Protein AF-A0A448MPK8-F1 (afdb_monomer)

Sequence (173 aa):
MQLLCEALQNEQGDQLAEMIRFQYPFAMIDEFQDTDAQQYGIFSKIYRENQSNNTGFIMIGDPKQAIYRFRGADIFTYLKAADQADKRFNLMKNYRSEQRVVEGVNQLFDFPKSPFIYDNIEFTPVSARKDHRQFYLNGEQEPAYRFYLTEEKGGKLDKPSLPRLVRFQFNIG

pLDDT: mean 80.15, std 17.67, range [24.61, 95.69]

Secondary structure (DSSP, 8-state):
-HHHHHHHHSTTHHHHHHHHHHH-SEEEESSGGG--HHHHHHHIIIIITT--TT-EEEE---GGG---GGGT--HHHHHHHHHT-S------EESSS-HHHHHHHHHHT--SS-SSSSTT------EEPS-PPPPEETTEEPPS--------SS----S---PPP--------

Structure (mmCIF, N/CA/C/O backbone):
data_AF-A0A448MPK8-F1
#
_entry.id   AF-A0A448MPK8-F1
#
loop_
_atom_site.group_PDB
_atom_site.id
_atom_site.type_symbol
_atom_site.label_atom_id
_atom_site.label_alt_id
_atom_site.label_comp_id
_atom_site.label_asym_id
_atom_site.label_entity_id
_atom_site.label_seq_id
_atom_site.pdbx_PDB_ins_code
_atom_site.Cartn_x
_atom_site.Cartn_y
_atom_site.Cartn_z
_atom_site.occupancy
_atom_site.B_iso_or_equiv
_atom_site.auth_seq_id
_atom_site.auth_comp_id
_atom_site.auth_asym_id
_atom_site.auth_atom_id
_atom_site.pdbx_PDB_model_num
ATOM 1 N N . MET A 1 1 ? -7.175 15.421 9.800 1.00 63.28 1 MET A N 1
ATOM 2 C CA . MET A 1 1 ? -6.998 14.110 10.461 1.00 63.28 1 MET A CA 1
ATOM 3 C C . MET A 1 1 ? -6.875 14.206 11.975 1.00 63.28 1 MET A C 1
ATOM 5 O O . MET A 1 1 ? -7.581 13.470 12.645 1.00 63.28 1 MET A O 1
ATOM 9 N N . GLN A 1 2 ? -6.075 15.121 12.530 1.00 70.38 2 GLN A N 1
ATOM 10 C CA . GLN A 1 2 ? -5.885 15.227 13.985 1.00 70.38 2 GLN A CA 1
ATOM 11 C C . GLN A 1 2 ? -7.183 15.470 14.783 1.00 70.38 2 GLN A C 1
ATOM 13 O O . GLN A 1 2 ? -7.487 14.697 15.682 1.00 70.38 2 GLN A O 1
ATOM 18 N N . LEU A 1 3 ? -8.017 16.428 14.361 1.00 73.25 3 LEU A N 1
ATOM 19 C CA . LEU A 1 3 ? -9.321 16.696 14.997 1.00 73.25 3 LEU A CA 1
ATOM 20 C C . LEU A 1 3 ? -10.283 15.494 14.954 1.00 73.25 3 LEU A C 1
ATOM 22 O O . LEU A 1 3 ? -11.057 15.280 15.880 1.00 73.25 3 LEU A O 1
ATOM 26 N N . LEU A 1 4 ? -10.227 14.692 13.885 1.00 75.81 4 LEU A N 1
ATOM 27 C CA . LEU A 1 4 ? -11.035 13.476 13.767 1.00 75.81 4 LEU A CA 1
ATOM 28 C C . LEU A 1 4 ? -10.520 12.381 14.709 1.00 75.81 4 LEU A C 1
ATOM 30 O O . LEU A 1 4 ? -11.317 11.672 15.310 1.00 75.81 4 LEU A O 1
ATOM 34 N N . CYS A 1 5 ? -9.199 12.267 14.861 1.00 77.44 5 CYS A N 1
ATOM 35 C CA . CYS A 1 5 ? -8.583 11.354 15.819 1.00 77.44 5 CYS A CA 1
ATOM 36 C C . CYS A 1 5 ? -9.049 11.639 17.244 1.00 77.44 5 CYS A C 1
ATOM 38 O O . CYS A 1 5 ? -9.469 10.729 17.949 1.00 77.44 5 CYS A O 1
ATOM 40 N N . GLU A 1 6 ? -8.984 12.908 17.644 1.00 75.56 6 GLU A N 1
ATOM 41 C CA . GLU A 1 6 ? -9.381 13.363 18.975 1.00 75.56 6 GLU A CA 1
ATOM 42 C C . GLU A 1 6 ? -10.876 13.115 19.202 1.00 75.56 6 GLU A C 1
ATOM 44 O O . GLU A 1 6 ? -11.260 12.517 20.203 1.00 75.56 6 GLU A O 1
ATOM 49 N N . ALA A 1 7 ? -11.725 13.463 18.228 1.00 77.00 7 ALA A N 1
ATOM 50 C CA . ALA A 1 7 ? -13.162 13.214 18.311 1.00 77.00 7 ALA A CA 1
ATOM 51 C C . ALA A 1 7 ? -13.507 11.720 18.436 1.00 77.00 7 ALA A C 1
ATOM 53 O O . ALA A 1 7 ? -14.426 11.359 19.169 1.00 77.00 7 ALA A O 1
ATOM 54 N N . LEU A 1 8 ? -12.759 10.845 17.757 1.00 80.44 8 LEU A N 1
ATOM 55 C CA . LEU A 1 8 ? -12.947 9.397 17.834 1.00 80.44 8 LEU A CA 1
ATOM 56 C C . LEU A 1 8 ? -12.388 8.774 19.118 1.00 80.44 8 LEU A C 1
ATOM 58 O O . LEU A 1 8 ? -12.773 7.656 19.446 1.00 80.44 8 LEU A O 1
ATOM 62 N N . GLN A 1 9 ? -11.499 9.447 19.845 1.00 82.00 9 GLN A N 1
ATOM 63 C CA . GLN A 1 9 ? -10.954 8.955 21.117 1.00 82.00 9 GLN A CA 1
ATOM 64 C C . GLN A 1 9 ? -11.780 9.376 22.340 1.00 82.00 9 GLN A C 1
ATOM 66 O O . GLN A 1 9 ? -11.599 8.811 23.416 1.00 82.00 9 GLN A O 1
ATOM 71 N N . ASN A 1 10 ? -12.700 10.328 22.180 1.00 85.75 10 ASN A N 1
ATOM 72 C CA . ASN A 1 10 ? -13.596 10.778 23.244 1.00 85.75 10 ASN A CA 1
ATOM 73 C C . ASN A 1 10 ? -14.705 9.751 23.545 1.00 85.75 10 ASN A C 1
ATOM 75 O O . ASN A 1 10 ? -14.938 8.824 22.771 1.00 85.75 10 ASN A O 1
ATOM 79 N N . GLU A 1 11 ? -15.453 9.960 24.635 1.00 80.69 11 GLU A N 1
ATOM 80 C CA . GLU A 1 11 ? -16.558 9.077 25.063 1.00 80.69 11 GLU A CA 1
ATOM 81 C C . GLU A 1 11 ? -17.639 8.871 23.982 1.00 80.69 11 GLU A C 1
ATOM 83 O O . GLU A 1 11 ? -18.266 7.820 23.918 1.00 80.69 11 GLU A O 1
ATOM 88 N N . GLN A 1 12 ? -17.831 9.850 23.090 1.00 85.00 12 GLN A N 1
ATOM 89 C CA . GLN A 1 12 ? -18.778 9.774 21.965 1.00 85.00 12 GLN A CA 1
ATOM 90 C C . GLN A 1 12 ? -18.161 9.193 20.679 1.00 85.00 12 GLN A C 1
ATOM 92 O O . GLN A 1 12 ? -18.810 9.152 19.632 1.00 85.00 12 GLN A O 1
ATOM 97 N N . GLY A 1 13 ? -16.904 8.752 20.725 1.00 86.12 13 GLY A N 1
ATOM 98 C CA . GLY A 1 13 ? -16.155 8.327 19.548 1.00 86.12 13 GLY A CA 1
ATOM 99 C C . GLY A 1 13 ? -16.760 7.122 18.831 1.00 86.12 13 GLY A C 1
ATOM 100 O O . GLY A 1 13 ? -16.683 7.041 17.607 1.00 86.12 13 GLY A O 1
ATOM 101 N N . ASP A 1 14 ? -17.410 6.217 19.561 1.00 87.75 14 ASP A N 1
ATOM 102 C CA . ASP A 1 14 ? -18.053 5.039 18.968 1.00 87.75 14 ASP A CA 1
ATOM 103 C C . ASP A 1 14 ? -19.327 5.417 18.205 1.00 87.75 14 ASP A C 1
ATOM 105 O O . ASP A 1 14 ? -19.545 4.934 17.093 1.00 87.75 14 ASP A O 1
ATOM 109 N N . GLN A 1 15 ? -20.109 6.363 18.739 1.00 90.12 15 GLN A N 1
ATOM 110 C CA . GLN A 1 15 ? -21.279 6.920 18.050 1.00 90.12 15 GLN A CA 1
ATOM 111 C C . GLN A 1 15 ? -20.864 7.660 16.777 1.00 90.12 15 GLN A C 1
ATOM 113 O O . GLN A 1 15 ? -21.467 7.475 15.722 1.00 90.12 15 GLN A O 1
ATOM 118 N N . LEU A 1 16 ? -19.793 8.458 16.841 1.00 90.31 16 LEU A N 1
ATOM 119 C CA . LEU A 1 16 ? -19.255 9.138 15.664 1.00 90.31 16 LEU A CA 1
ATOM 120 C C . LEU A 1 16 ? -18.768 8.136 14.607 1.00 90.31 16 LEU A C 1
ATOM 122 O O . LEU A 1 16 ? -19.071 8.292 13.424 1.00 90.31 16 LEU A O 1
ATOM 126 N N . ALA A 1 17 ? -18.043 7.095 15.021 1.00 91.56 17 ALA A N 1
ATOM 127 C CA . ALA A 1 17 ? -17.595 6.033 14.126 1.00 91.56 17 ALA A CA 1
ATOM 128 C C . ALA A 1 17 ? -18.780 5.325 13.452 1.00 91.56 17 ALA A C 1
ATOM 130 O O . ALA A 1 17 ? -18.732 5.054 12.253 1.00 91.56 17 ALA A O 1
ATOM 131 N N . GLU A 1 18 ? -19.849 5.052 14.203 1.00 91.00 18 GLU A N 1
ATOM 132 C CA . GLU A 1 18 ? -21.082 4.469 13.679 1.00 91.00 18 GLU A CA 1
ATOM 133 C C . GLU A 1 18 ? -21.788 5.383 12.680 1.00 91.00 18 GLU A C 1
ATOM 135 O O . GLU A 1 18 ? -22.146 4.924 11.599 1.00 91.00 18 GLU A O 1
ATOM 140 N N . MET A 1 19 ? -21.908 6.679 12.972 1.00 91.75 19 MET A N 1
ATOM 141 C CA . MET A 1 19 ? -22.484 7.648 12.038 1.00 91.75 19 MET A CA 1
ATOM 142 C C . MET A 1 19 ? -21.684 7.738 10.734 1.00 91.75 19 MET A C 1
ATOM 144 O O . MET A 1 19 ? -22.271 7.735 9.651 1.00 91.75 19 MET A O 1
ATOM 148 N N . ILE A 1 20 ? -20.349 7.781 10.821 1.00 92.62 20 ILE A N 1
ATOM 149 C CA . ILE A 1 20 ? -19.475 7.808 9.640 1.00 92.62 20 ILE A CA 1
ATOM 150 C C . ILE A 1 20 ? -19.657 6.529 8.825 1.00 92.62 20 ILE A C 1
ATOM 152 O O . ILE A 1 20 ? -19.847 6.604 7.615 1.00 92.62 20 ILE A O 1
ATOM 156 N N . ARG A 1 21 ? -19.642 5.363 9.476 1.00 93.31 21 ARG A N 1
ATOM 157 C CA . ARG A 1 21 ? -19.815 4.062 8.817 1.00 93.31 21 ARG A CA 1
ATOM 158 C C . ARG A 1 21 ? -21.218 3.886 8.232 1.00 93.31 21 ARG A C 1
ATOM 160 O O . ARG A 1 21 ? -21.365 3.245 7.200 1.00 93.31 21 ARG A O 1
ATOM 167 N N . PHE A 1 22 ? -22.245 4.469 8.846 1.00 91.62 22 PHE A N 1
ATOM 168 C CA . PHE A 1 22 ? -23.597 4.487 8.290 1.00 91.62 22 PHE A CA 1
ATOM 169 C C . PHE A 1 22 ? -23.663 5.331 7.011 1.00 91.62 22 PHE A C 1
ATOM 171 O O . PHE A 1 22 ? -24.270 4.916 6.026 1.00 91.62 22 PHE A O 1
ATOM 178 N N . GLN A 1 23 ? -23.015 6.499 7.005 1.00 94.69 23 GLN A N 1
ATOM 179 C CA . GLN A 1 23 ? -22.968 7.372 5.832 1.00 94.69 23 GLN A CA 1
ATOM 180 C C . GLN A 1 23 ? -22.083 6.803 4.712 1.00 94.69 23 GLN A C 1
ATOM 182 O O . GLN A 1 23 ? -22.421 6.916 3.534 1.00 94.69 23 GLN A O 1
ATOM 187 N N . TYR A 1 24 ? -20.964 6.182 5.082 1.00 94.62 24 TYR A N 1
ATOM 188 C CA . TYR A 1 24 ? -19.976 5.600 4.182 1.00 94.62 24 TYR A CA 1
ATOM 189 C C . TYR A 1 24 ? -19.738 4.140 4.578 1.00 94.62 24 TYR A C 1
ATOM 191 O O . TYR A 1 24 ? -18.779 3.850 5.279 1.00 94.62 24 TYR A O 1
ATOM 199 N N . PRO A 1 25 ? -20.588 3.194 4.152 1.00 93.12 25 PRO A N 1
ATOM 200 C CA . PRO A 1 25 ? -20.433 1.785 4.524 1.00 93.12 25 PRO A CA 1
ATOM 201 C C . PRO A 1 25 ? -19.157 1.148 3.963 1.00 93.12 25 PRO A C 1
ATOM 203 O O . PRO A 1 25 ? -18.631 0.196 4.541 1.00 93.12 25 PRO A O 1
ATOM 206 N N . PHE A 1 26 ? -18.637 1.681 2.855 1.00 94.62 26 PHE A N 1
ATOM 207 C CA . PHE A 1 26 ? -17.419 1.207 2.210 1.00 94.62 26 PHE A CA 1
ATOM 208 C C . PHE A 1 26 ? -16.382 2.322 2.123 1.00 94.62 26 PHE A C 1
ATOM 210 O O . PHE A 1 26 ? -16.674 3.403 1.611 1.00 94.62 26 PHE A O 1
ATOM 217 N N . ALA A 1 27 ? -15.160 2.026 2.557 1.00 93.94 27 ALA A N 1
ATOM 218 C CA . ALA A 1 27 ? -14.008 2.900 2.394 1.00 93.94 27 ALA A CA 1
ATOM 219 C C . ALA A 1 27 ? -12.902 2.208 1.600 1.00 93.94 27 ALA A C 1
ATOM 221 O O . ALA A 1 27 ? -12.587 1.038 1.826 1.00 93.94 27 ALA A O 1
ATOM 222 N N . MET A 1 28 ? -12.295 2.964 0.688 1.00 95.69 28 MET A N 1
ATOM 223 C CA . MET A 1 28 ? -11.125 2.554 -0.074 1.00 95.69 28 MET A CA 1
ATOM 224 C C . MET A 1 28 ? -10.046 3.617 0.081 1.00 95.69 28 MET A C 1
ATOM 226 O O . MET A 1 28 ? -10.282 4.779 -0.247 1.00 95.69 28 MET A O 1
ATOM 230 N N . ILE A 1 29 ? -8.889 3.218 0.599 1.00 94.00 29 ILE A N 1
ATOM 231 C CA . ILE A 1 29 ? -7.747 4.106 0.809 1.00 94.00 29 ILE A CA 1
ATOM 232 C C . ILE A 1 29 ? -6.681 3.741 -0.211 1.00 94.00 29 ILE A C 1
ATOM 234 O O . ILE A 1 29 ? -6.186 2.615 -0.197 1.00 94.00 29 ILE A O 1
ATOM 238 N N . ASP A 1 30 ? -6.383 4.680 -1.102 1.00 93.44 30 ASP A N 1
ATOM 239 C CA . ASP A 1 30 ? -5.284 4.574 -2.061 1.00 93.44 30 ASP A CA 1
ATOM 240 C C . ASP A 1 30 ? -3.978 5.087 -1.439 1.00 93.44 30 ASP A C 1
ATOM 242 O O . ASP A 1 30 ? -4.012 5.815 -0.443 1.00 93.44 30 ASP A O 1
ATOM 246 N N . GLU A 1 31 ? -2.842 4.699 -2.015 1.00 91.62 31 GLU A N 1
ATOM 247 C CA . GLU A 1 31 ? -1.497 5.025 -1.516 1.00 91.62 31 GLU A CA 1
ATOM 248 C C . GLU A 1 31 ? -1.307 4.700 -0.020 1.00 91.62 31 GLU A C 1
ATOM 250 O O . GLU A 1 31 ? -0.685 5.439 0.747 1.00 91.62 31 GLU A O 1
ATOM 255 N N . PHE A 1 32 ? -1.851 3.565 0.429 1.00 92.00 32 PHE A N 1
ATOM 256 C CA . PHE A 1 32 ? -1.864 3.183 1.842 1.00 92.00 32 PHE A CA 1
ATOM 257 C C . PHE A 1 32 ? -0.455 3.038 2.447 1.00 92.00 32 PHE A C 1
ATOM 259 O O . PHE A 1 32 ? -0.281 3.167 3.657 1.00 92.00 32 PHE A O 1
ATOM 266 N N . GLN A 1 33 ? 0.578 2.819 1.628 1.00 88.75 33 GLN A N 1
ATOM 267 C CA . GLN A 1 33 ? 1.971 2.803 2.087 1.00 88.75 33 GLN A CA 1
ATOM 268 C C . GLN A 1 33 ? 2.462 4.150 2.647 1.00 88.75 33 GLN A C 1
ATOM 270 O O . GLN A 1 33 ? 3.436 4.165 3.396 1.00 88.75 33 GLN A O 1
ATOM 275 N N . ASP A 1 34 ? 1.785 5.255 2.318 1.00 87.19 34 ASP A N 1
ATOM 276 C CA . ASP A 1 34 ? 2.094 6.598 2.822 1.00 87.19 34 ASP A CA 1
ATOM 277 C C . ASP A 1 34 ? 1.266 6.973 4.068 1.00 87.19 34 ASP A C 1
ATOM 279 O O . ASP A 1 34 ? 1.353 8.096 4.568 1.00 87.19 34 ASP A O 1
ATOM 283 N N . THR A 1 35 ? 0.469 6.034 4.591 1.00 87.94 35 THR A N 1
ATOM 284 C CA . THR A 1 35 ? -0.378 6.227 5.776 1.00 87.94 35 THR A CA 1
ATOM 285 C C . THR A 1 35 ? 0.429 6.083 7.071 1.00 87.94 35 THR A C 1
ATOM 287 O O . THR A 1 35 ? 1.279 5.200 7.205 1.00 87.94 35 THR A O 1
ATOM 290 N N . ASP A 1 36 ? 0.144 6.936 8.057 1.00 88.00 36 ASP A N 1
ATOM 291 C CA . ASP A 1 36 ? 0.735 6.854 9.399 1.00 88.00 36 ASP A CA 1
ATOM 292 C C . ASP A 1 36 ? -0.141 6.059 10.395 1.00 88.00 36 ASP A C 1
ATOM 294 O O . ASP A 1 36 ? -1.314 5.750 10.151 1.00 88.00 36 ASP A O 1
ATOM 298 N N . ALA A 1 37 ? 0.423 5.730 11.560 1.00 88.06 37 ALA A N 1
ATOM 299 C CA . ALA A 1 37 ? -0.267 4.944 12.585 1.00 88.06 37 ALA A CA 1
ATOM 300 C C . ALA A 1 37 ? -1.555 5.610 13.111 1.00 88.06 37 ALA A C 1
ATOM 302 O O . ALA A 1 37 ? -2.495 4.910 13.499 1.00 88.06 37 ALA A O 1
ATOM 303 N N . GLN A 1 38 ? -1.620 6.945 13.124 1.00 89.19 38 GLN A N 1
ATOM 304 C CA . GLN A 1 38 ? -2.783 7.694 13.598 1.00 89.19 38 GLN A CA 1
ATOM 305 C C . GLN A 1 38 ? -3.932 7.596 12.590 1.00 89.19 38 GLN A C 1
ATOM 307 O O . GLN A 1 38 ? -5.071 7.306 12.959 1.00 89.19 38 GLN A O 1
ATOM 312 N N . GLN A 1 39 ? -3.628 7.791 11.308 1.00 89.56 39 GLN A N 1
ATOM 313 C CA . GLN A 1 39 ? -4.576 7.624 10.213 1.00 89.56 39 GLN A CA 1
ATOM 314 C C . GLN A 1 39 ? -5.106 6.190 10.160 1.00 89.56 39 GLN A C 1
ATOM 316 O O . GLN A 1 39 ? -6.321 5.988 10.101 1.00 89.56 39 GLN A O 1
ATOM 321 N N . TYR A 1 40 ? -4.224 5.192 10.269 1.00 91.94 40 TYR A N 1
ATOM 322 C CA . TYR A 1 40 ? -4.649 3.796 10.316 1.00 91.94 40 TYR A CA 1
ATOM 323 C C . TYR A 1 40 ? -5.544 3.499 11.525 1.00 91.94 40 TYR A C 1
ATOM 325 O O . TYR A 1 40 ? -6.564 2.827 11.375 1.00 91.94 40 TYR A O 1
ATOM 333 N N . GLY A 1 41 ? -5.218 4.037 12.705 1.00 91.25 41 GLY A N 1
ATOM 334 C CA . GLY A 1 41 ? -6.042 3.879 13.906 1.00 91.25 41 GLY A CA 1
ATOM 335 C C . GLY A 1 41 ? -7.479 4.371 13.709 1.00 91.25 41 GLY A C 1
ATOM 336 O O . GLY A 1 41 ? -8.425 3.699 14.114 1.00 91.25 41 GLY A O 1
ATOM 337 N N . ILE A 1 42 ? -7.655 5.492 13.009 1.00 91.38 42 ILE A N 1
ATOM 338 C CA . ILE A 1 42 ? -8.975 6.059 12.708 1.00 91.38 42 ILE A CA 1
ATOM 339 C C . ILE A 1 42 ? -9.777 5.142 11.789 1.00 91.38 42 ILE A C 1
ATOM 341 O O . ILE A 1 42 ? -10.920 4.806 12.100 1.00 91.38 42 ILE A O 1
ATOM 345 N N . PHE A 1 43 ? -9.182 4.689 10.684 1.00 92.81 43 PHE A N 1
ATOM 346 C CA . PHE A 1 43 ? -9.872 3.781 9.769 1.00 92.81 43 PHE A CA 1
ATOM 347 C C . PHE A 1 43 ? -10.157 2.419 10.409 1.00 92.81 43 PHE A C 1
ATOM 349 O O . PHE A 1 43 ? -11.232 1.861 10.201 1.00 92.81 43 PHE A O 1
ATOM 356 N N . SER A 1 44 ? -9.238 1.908 11.232 1.00 91.69 44 SER A N 1
ATOM 357 C CA . SER A 1 44 ? -9.425 0.660 11.972 1.00 91.69 44 SER A CA 1
ATOM 358 C C . SER A 1 44 ? -10.596 0.763 12.949 1.00 91.69 44 SER A C 1
ATOM 360 O O . SER A 1 44 ? -11.453 -0.121 12.960 1.00 91.69 44 SER A O 1
ATOM 362 N N . LYS A 1 45 ? -10.695 1.864 13.704 1.00 91.12 45 LYS A N 1
ATOM 363 C CA . LYS A 1 45 ? -11.818 2.103 14.619 1.00 91.12 45 LYS A CA 1
ATOM 364 C C . LYS A 1 45 ? -13.153 2.205 13.878 1.00 91.12 45 LYS A C 1
ATOM 366 O O . LYS A 1 45 ? -14.154 1.636 14.310 1.00 91.12 45 LYS A O 1
ATOM 371 N N . ILE A 1 46 ? -13.177 2.906 12.742 1.00 91.62 46 ILE A N 1
ATOM 372 C CA . ILE A 1 46 ? -14.413 3.080 11.972 1.00 91.62 46 ILE A CA 1
ATOM 373 C C . ILE A 1 46 ? -14.834 1.770 11.305 1.00 91.62 46 ILE A C 1
ATOM 375 O O . ILE A 1 46 ? -16.007 1.428 11.382 1.00 91.62 46 ILE A O 1
ATOM 379 N N . TYR A 1 47 ? -13.930 1.033 10.660 1.00 92.62 47 TYR A N 1
ATOM 380 C CA . TYR A 1 47 ? -14.324 -0.040 9.740 1.00 92.62 47 TYR A CA 1
ATOM 381 C C . TYR A 1 47 ? -13.935 -1.459 10.156 1.00 92.62 47 TYR A C 1
ATOM 383 O O . TYR A 1 47 ? -14.548 -2.404 9.662 1.00 92.62 47 TYR A O 1
ATOM 391 N N . ARG A 1 48 ? -12.933 -1.638 11.026 1.00 87.69 48 ARG A N 1
ATOM 392 C CA . ARG A 1 48 ? -12.438 -2.974 11.404 1.00 87.69 48 ARG A CA 1
ATOM 393 C C . ARG A 1 48 ? -13.012 -3.472 12.722 1.00 87.69 48 ARG A C 1
ATOM 395 O O . ARG A 1 48 ? -13.452 -4.610 12.789 1.00 87.69 48 ARG A O 1
ATOM 402 N N . GLU A 1 49 ? -13.035 -2.637 13.758 1.00 85.50 49 GLU A N 1
ATOM 403 C CA . GLU A 1 49 ? -13.484 -3.059 15.099 1.00 85.50 49 GLU A CA 1
ATOM 404 C C . GLU A 1 49 ? -14.980 -3.410 15.152 1.00 85.50 49 GLU A C 1
ATOM 406 O O . GLU A 1 49 ? -15.389 -4.245 15.951 1.00 85.50 49 GLU A O 1
ATOM 411 N N . ASN A 1 50 ? -15.787 -2.814 14.270 1.00 78.62 50 ASN A N 1
ATOM 412 C CA . ASN A 1 50 ? -17.241 -2.990 14.217 1.00 78.62 50 ASN A CA 1
ATOM 413 C C . ASN A 1 50 ? -17.701 -3.420 12.816 1.00 78.62 50 ASN A C 1
ATOM 415 O O . ASN A 1 50 ? -18.591 -2.812 12.214 1.00 78.62 50 ASN A O 1
ATOM 419 N N . GLN A 1 51 ? -17.041 -4.443 12.271 1.00 75.12 51 GLN A N 1
ATOM 420 C CA . GLN A 1 51 ? -17.337 -4.974 10.945 1.00 75.12 51 GLN A CA 1
ATOM 421 C C . GLN A 1 51 ? -18.739 -5.608 10.927 1.00 75.12 51 GLN A C 1
ATOM 423 O O . GLN A 1 51 ? -19.082 -6.448 11.757 1.00 75.12 51 GLN A O 1
ATOM 428 N N . SER A 1 52 ? -19.558 -5.204 9.961 1.00 78.50 52 SER A N 1
ATOM 429 C CA . SER A 1 52 ? -20.877 -5.782 9.687 1.00 78.50 52 SER A CA 1
ATOM 430 C C . SER A 1 52 ? -20.937 -6.309 8.252 1.00 78.50 52 SER A C 1
ATOM 432 O O . SER A 1 52 ? -20.144 -5.898 7.402 1.00 78.50 52 SER A O 1
ATOM 434 N N . ASN A 1 53 ? -21.915 -7.167 7.944 1.00 81.19 53 ASN A N 1
ATOM 435 C CA . ASN A 1 53 ? -22.077 -7.755 6.604 1.00 81.19 53 ASN A CA 1
ATOM 436 C C . ASN A 1 53 ? -22.235 -6.719 5.473 1.00 81.19 53 ASN A C 1
ATOM 438 O O . ASN A 1 53 ? -21.990 -7.049 4.316 1.00 81.19 53 ASN A O 1
ATOM 442 N N . ASN A 1 54 ? -22.618 -5.478 5.795 1.00 86.00 54 ASN A N 1
ATOM 443 C CA . ASN A 1 54 ? -22.851 -4.409 4.822 1.00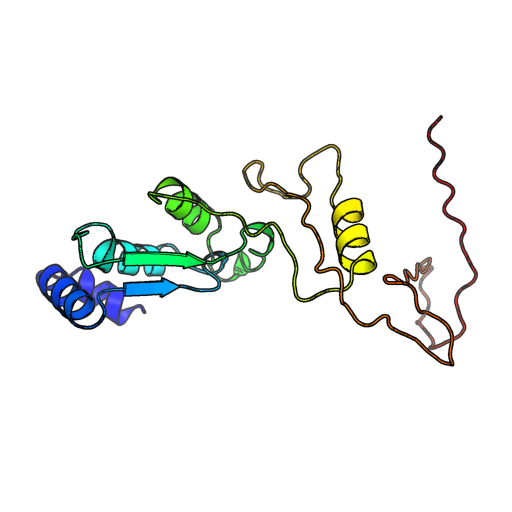 86.00 54 ASN A CA 1
ATOM 444 C C . ASN A 1 54 ? -21.769 -3.322 4.848 1.00 86.00 54 ASN A C 1
ATOM 446 O O . ASN A 1 54 ? -22.006 -2.217 4.367 1.00 86.00 54 ASN A O 1
ATOM 450 N N . THR A 1 55 ? -20.599 -3.611 5.419 1.00 91.19 55 THR A N 1
ATOM 451 C CA . THR A 1 55 ? -19.491 -2.651 5.511 1.00 91.19 55 THR A CA 1
ATOM 452 C C . THR A 1 55 ? -18.198 -3.245 4.975 1.00 91.19 55 THR A C 1
ATOM 454 O O . THR A 1 55 ? -17.976 -4.448 5.101 1.00 91.19 55 THR A O 1
ATOM 457 N N . GLY A 1 56 ? -17.329 -2.415 4.398 1.00 92.25 56 GLY A N 1
ATOM 458 C CA . GLY A 1 56 ? -16.067 -2.879 3.829 1.00 92.25 56 GLY A CA 1
ATOM 459 C C . GLY A 1 56 ? -14.948 -1.850 3.897 1.00 92.25 56 GLY A C 1
ATOM 460 O O . GLY A 1 56 ? -15.171 -0.646 3.796 1.00 92.25 56 GLY A O 1
ATOM 461 N N . PHE A 1 57 ? -13.725 -2.350 4.040 1.00 94.56 57 PHE A N 1
ATOM 462 C CA . PHE A 1 57 ? -12.519 -1.539 4.106 1.00 94.56 57 PHE A CA 1
ATOM 463 C C . PHE A 1 57 ? -11.455 -2.125 3.191 1.00 94.56 57 PHE A C 1
ATOM 465 O O . PHE A 1 57 ? -11.037 -3.269 3.365 1.00 94.56 57 PHE A O 1
ATOM 472 N N . ILE A 1 58 ? -11.053 -1.347 2.193 1.00 95.19 58 ILE A N 1
ATOM 473 C CA . ILE A 1 58 ? -10.081 -1.742 1.180 1.00 95.19 58 ILE A CA 1
ATOM 474 C C . ILE A 1 58 ? -8.882 -0.808 1.293 1.00 95.19 58 ILE A C 1
ATOM 476 O O . ILE A 1 58 ? -9.018 0.412 1.250 1.00 95.19 58 ILE A O 1
ATOM 480 N N . MET A 1 59 ? -7.701 -1.398 1.418 1.00 95.25 59 MET A N 1
ATOM 481 C CA . MET A 1 59 ? -6.431 -0.682 1.448 1.00 95.25 59 MET A CA 1
ATOM 482 C C . MET A 1 59 ? -5.672 -1.041 0.176 1.00 95.25 59 MET A C 1
ATOM 484 O O . MET A 1 59 ? -5.420 -2.219 -0.085 1.00 95.25 59 MET A O 1
ATOM 488 N N . ILE A 1 60 ? -5.351 -0.036 -0.629 1.00 94.62 60 ILE A N 1
ATOM 489 C CA . ILE A 1 60 ? -4.594 -0.169 -1.868 1.00 94.62 60 ILE A CA 1
ATOM 490 C C . ILE A 1 60 ? -3.267 0.537 -1.655 1.00 94.62 60 ILE A C 1
ATOM 492 O O . ILE A 1 60 ? -3.222 1.673 -1.197 1.00 94.62 60 ILE A O 1
ATOM 496 N N . GLY A 1 61 ? -2.178 -0.150 -1.965 1.00 91.69 61 GLY A N 1
ATOM 497 C CA . GLY A 1 61 ? -0.855 0.433 -1.868 1.00 91.69 61 GLY A CA 1
ATOM 498 C C . GLY A 1 61 ? 0.230 -0.544 -2.276 1.00 91.69 61 GLY A C 1
ATOM 499 O O . GLY A 1 61 ? -0.013 -1.747 -2.408 1.00 91.69 61 GLY A O 1
ATOM 500 N N . ASP A 1 62 ? 1.433 -0.015 -2.452 1.00 90.56 62 ASP A N 1
ATOM 501 C CA . ASP A 1 62 ? 2.622 -0.780 -2.799 1.00 90.56 62 ASP A CA 1
ATOM 502 C C . ASP A 1 62 ? 3.742 -0.512 -1.777 1.00 90.56 62 ASP A C 1
ATOM 504 O O . ASP A 1 62 ? 4.321 0.578 -1.784 1.00 90.56 62 ASP A O 1
ATOM 508 N N . PRO A 1 63 ? 4.118 -1.491 -0.929 1.00 87.56 63 PRO A N 1
ATOM 509 C CA . PRO A 1 63 ? 5.171 -1.294 0.065 1.00 87.56 63 PRO A CA 1
ATOM 510 C C . PRO A 1 63 ? 6.534 -1.014 -0.583 1.00 87.56 63 PRO A C 1
ATOM 512 O O . PRO A 1 63 ? 7.385 -0.376 0.032 1.00 87.56 63 PRO A O 1
ATOM 515 N N . LYS A 1 64 ? 6.737 -1.41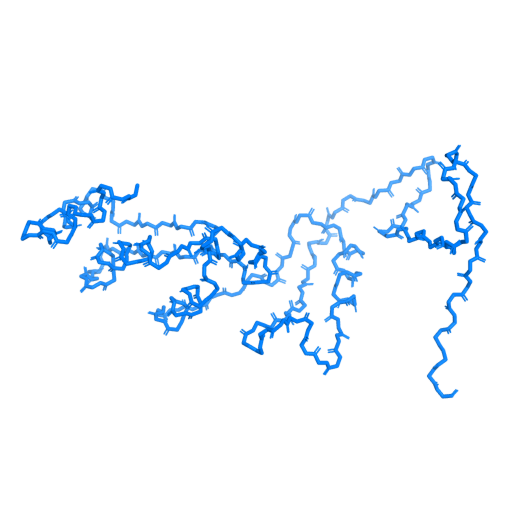8 -1.846 1.00 85.81 64 LYS A N 1
ATOM 516 C CA . LYS A 1 64 ? 7.961 -1.136 -2.614 1.00 85.81 64 LYS A CA 1
ATOM 517 C C . LYS A 1 64 ? 8.117 0.353 -2.938 1.00 85.81 64 LYS A C 1
ATOM 519 O O . LYS A 1 64 ? 9.217 0.788 -3.265 1.00 85.81 64 LYS A O 1
ATOM 524 N N . GLN A 1 65 ? 7.031 1.126 -2.862 1.00 83.38 65 GLN A N 1
ATOM 525 C CA . GLN A 1 65 ? 7.001 2.564 -3.146 1.00 83.38 65 GLN A CA 1
ATOM 526 C C . GLN A 1 65 ? 7.001 3.426 -1.876 1.00 83.38 65 GLN A C 1
ATOM 528 O O . GLN A 1 65 ? 6.921 4.647 -1.973 1.00 83.38 65 GLN A O 1
ATOM 533 N N . ALA A 1 66 ? 7.145 2.823 -0.690 1.00 80.75 66 ALA A N 1
ATOM 534 C CA . ALA A 1 66 ? 7.179 3.525 0.592 1.00 80.75 66 ALA A CA 1
ATOM 535 C C . ALA A 1 66 ? 8.498 4.304 0.799 1.00 80.75 66 ALA A C 1
ATOM 537 O O . ALA A 1 66 ? 9.364 3.924 1.590 1.00 80.75 66 ALA A O 1
ATOM 538 N N . ILE A 1 67 ? 8.677 5.404 0.065 1.00 71.06 67 ILE A N 1
ATOM 539 C CA . ILE A 1 67 ? 9.897 6.232 0.076 1.00 71.06 67 ILE A CA 1
ATOM 540 C C . ILE A 1 67 ? 9.813 7.436 1.033 1.00 71.06 67 ILE A C 1
ATOM 542 O O . ILE A 1 67 ? 10.807 8.131 1.248 1.00 71.06 67 ILE A O 1
ATOM 546 N N . TYR A 1 68 ? 8.655 7.683 1.656 1.00 62.16 68 TYR A N 1
ATOM 547 C CA . TYR A 1 68 ? 8.391 8.859 2.498 1.00 62.16 68 TYR A CA 1
ATOM 548 C C . TYR A 1 68 ? 8.656 8.659 4.000 1.00 62.16 68 TYR A C 1
ATOM 550 O O . TYR A 1 68 ? 8.090 9.368 4.834 1.00 62.16 68 TYR A O 1
ATOM 558 N N . ARG A 1 69 ? 9.591 7.773 4.375 1.00 63.38 69 ARG A N 1
ATOM 559 C CA . ARG A 1 69 ? 9.953 7.510 5.787 1.00 63.38 69 ARG A CA 1
ATOM 560 C C . ARG A 1 69 ? 10.312 8.779 6.584 1.00 63.38 69 ARG A C 1
ATOM 562 O O . ARG A 1 69 ? 10.095 8.840 7.788 1.00 63.38 69 ARG A O 1
ATOM 569 N N . PHE A 1 70 ? 10.828 9.817 5.923 1.00 58.88 70 PHE A N 1
ATOM 570 C CA . PHE A 1 70 ? 11.182 11.101 6.546 1.00 58.88 70 PHE A CA 1
ATOM 571 C C . PHE A 1 70 ? 9.980 12.008 6.884 1.00 58.88 70 PHE A C 1
ATOM 573 O O . PHE A 1 70 ? 10.166 13.026 7.546 1.00 58.88 70 PHE A O 1
ATOM 580 N N . ARG A 1 71 ? 8.759 11.673 6.438 1.00 55.28 71 ARG A N 1
ATOM 581 C CA . ARG A 1 71 ? 7.523 12.442 6.697 1.00 55.28 71 ARG A CA 1
ATOM 582 C C . ARG A 1 71 ? 6.584 11.802 7.720 1.00 55.28 71 ARG A C 1
ATOM 584 O O . ARG A 1 71 ? 5.488 12.309 7.917 1.00 55.28 71 ARG A O 1
ATOM 591 N N . GLY A 1 72 ? 7.010 10.723 8.374 1.00 58.41 72 GLY A N 1
ATOM 592 C CA . GLY A 1 72 ? 6.191 10.012 9.360 1.00 58.41 72 GLY A CA 1
ATOM 593 C C . GLY A 1 72 ? 5.284 8.929 8.773 1.00 58.41 72 GLY A C 1
ATOM 594 O O . GLY A 1 72 ? 4.619 8.246 9.546 1.00 58.41 72 GLY A O 1
ATOM 595 N N . ALA A 1 73 ? 5.299 8.722 7.448 1.00 61.47 73 ALA A N 1
ATOM 596 C CA . ALA A 1 73 ? 4.758 7.509 6.845 1.00 61.47 73 ALA A CA 1
ATOM 597 C C . ALA A 1 73 ? 5.543 6.306 7.375 1.00 61.47 73 ALA A C 1
ATOM 599 O O . ALA A 1 73 ? 6.780 6.273 7.317 1.00 61.47 73 ALA A O 1
ATOM 600 N N . ASP A 1 74 ? 4.814 5.346 7.930 1.00 78.38 74 ASP A N 1
ATOM 601 C CA . ASP A 1 74 ? 5.392 4.223 8.640 1.00 78.38 74 ASP A CA 1
ATOM 602 C C . ASP A 1 74 ? 5.096 2.931 7.883 1.00 78.38 74 ASP A C 1
ATOM 604 O O . ASP A 1 74 ? 3.992 2.392 7.931 1.00 78.38 74 ASP A O 1
ATOM 608 N N . ILE A 1 75 ? 6.115 2.396 7.210 1.00 84.12 75 ILE A N 1
ATOM 609 C CA . ILE A 1 75 ? 6.030 1.093 6.547 1.00 84.12 75 ILE A CA 1
ATOM 610 C C . ILE A 1 75 ? 5.562 -0.004 7.517 1.00 84.12 75 ILE A C 1
ATOM 612 O O . ILE A 1 75 ? 4.855 -0.919 7.102 1.00 84.12 75 ILE A O 1
ATOM 616 N N . PHE A 1 76 ? 5.862 0.102 8.819 1.00 86.19 76 PHE A N 1
ATOM 617 C CA . PHE A 1 76 ? 5.354 -0.839 9.818 1.00 86.19 76 PHE A CA 1
ATOM 618 C C . PHE A 1 76 ? 3.839 -0.733 10.003 1.00 86.19 7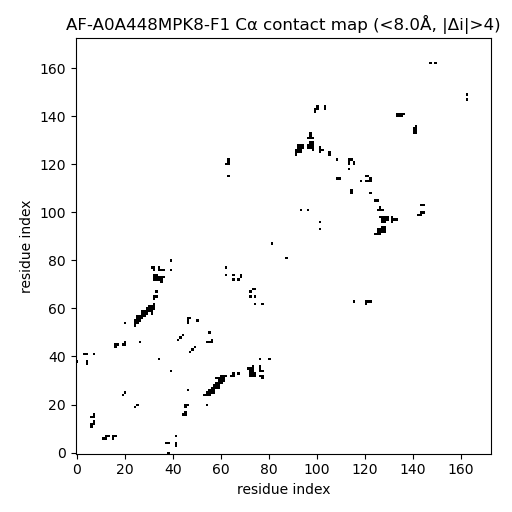6 PHE A C 1
ATOM 620 O O . PHE A 1 76 ? 3.198 -1.745 10.281 1.00 86.19 76 PHE A O 1
ATOM 627 N N . THR A 1 77 ? 3.242 0.442 9.791 1.00 89.12 77 THR A N 1
ATOM 628 C CA . THR A 1 77 ? 1.784 0.612 9.766 1.00 89.12 77 THR A CA 1
ATOM 629 C C . THR A 1 77 ? 1.172 -0.118 8.575 1.00 89.12 77 THR A C 1
ATOM 631 O O . THR A 1 77 ? 0.215 -0.870 8.767 1.00 89.12 77 THR A O 1
ATOM 634 N N . TYR A 1 78 ? 1.759 0.010 7.379 1.00 89.81 78 TYR A N 1
ATOM 635 C CA . TYR A 1 78 ? 1.338 -0.772 6.211 1.00 89.81 78 TYR A CA 1
ATOM 636 C C . TYR A 1 78 ? 1.411 -2.278 6.490 1.00 89.81 78 TYR A C 1
ATOM 638 O O . TYR A 1 78 ? 0.433 -2.999 6.304 1.00 89.81 78 TYR A O 1
ATOM 646 N N . LEU A 1 79 ? 2.559 -2.751 6.982 1.00 89.31 79 LEU A N 1
ATOM 647 C CA . LEU A 1 79 ? 2.801 -4.168 7.258 1.00 89.31 79 LEU A CA 1
ATOM 648 C C . LEU A 1 79 ? 1.839 -4.708 8.321 1.00 89.31 79 LEU A C 1
ATOM 650 O O . LEU A 1 79 ? 1.224 -5.753 8.124 1.00 89.31 79 LEU A O 1
ATOM 654 N N . LYS A 1 80 ? 1.629 -3.954 9.406 1.00 90.69 80 LYS A N 1
ATOM 655 C CA . LYS A 1 80 ? 0.652 -4.283 10.447 1.00 90.69 80 LYS A CA 1
ATOM 656 C C . LYS A 1 80 ? -0.759 -4.374 9.878 1.00 90.69 80 LYS A C 1
ATOM 658 O O . LYS A 1 80 ? -1.487 -5.299 10.220 1.00 90.69 80 LYS A O 1
ATOM 663 N N . ALA A 1 81 ? -1.162 -3.424 9.038 1.00 91.31 81 ALA A N 1
ATOM 664 C CA . ALA A 1 81 ? -2.485 -3.436 8.430 1.00 91.31 81 ALA A CA 1
ATOM 665 C C . ALA A 1 81 ? -2.660 -4.608 7.459 1.00 91.31 81 ALA A C 1
ATOM 667 O O . ALA A 1 81 ? -3.712 -5.243 7.456 1.00 91.31 81 ALA A O 1
ATOM 668 N N . ALA A 1 82 ? -1.620 -4.943 6.690 1.00 90.38 82 ALA A N 1
ATOM 669 C CA . ALA A 1 82 ? -1.610 -6.121 5.836 1.00 90.38 82 ALA A CA 1
ATOM 670 C C . ALA A 1 82 ? -1.767 -7.407 6.670 1.00 90.38 82 AL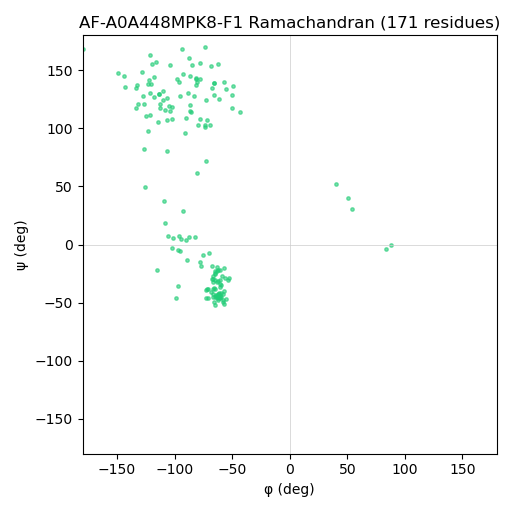A A C 1
ATOM 672 O O . ALA A 1 82 ? -2.593 -8.255 6.329 1.00 90.38 82 ALA A O 1
ATOM 673 N N . ASP A 1 83 ? -1.036 -7.550 7.783 1.00 91.00 83 ASP A N 1
ATOM 674 C CA . ASP A 1 83 ? -1.148 -8.658 8.764 1.00 91.00 83 ASP A CA 1
ATOM 675 C C . ASP A 1 83 ? -2.528 -8.788 9.389 1.00 91.00 83 ASP A C 1
ATOM 677 O O . ASP A 1 83 ? -2.965 -9.879 9.741 1.00 91.00 83 ASP A O 1
ATOM 681 N N . GLN A 1 84 ? -3.241 -7.680 9.447 1.00 91.75 84 GLN A N 1
ATOM 682 C CA . GLN A 1 84 ? -4.555 -7.568 10.039 1.00 91.75 84 GLN A CA 1
ATOM 683 C C . GLN A 1 84 ? -5.709 -7.651 9.024 1.00 91.75 84 GLN A C 1
ATOM 685 O O . GLN A 1 84 ? -6.874 -7.634 9.432 1.00 91.75 84 GLN A O 1
ATOM 690 N N . ALA A 1 85 ? -5.412 -7.716 7.725 1.00 91.19 85 ALA A N 1
ATOM 691 C CA . ALA A 1 85 ? -6.407 -7.781 6.662 1.00 91.19 85 ALA A CA 1
ATOM 692 C C . ALA A 1 85 ? -6.931 -9.210 6.461 1.00 91.19 85 ALA A C 1
ATOM 694 O O . ALA A 1 85 ? -6.154 -10.159 6.382 1.00 91.19 85 ALA A O 1
ATOM 695 N N . ASP A 1 86 ? -8.247 -9.348 6.272 1.00 91.19 86 ASP A N 1
ATOM 696 C CA . ASP A 1 86 ? -8.898 -10.648 6.047 1.00 91.19 86 ASP A CA 1
ATOM 697 C C . ASP A 1 86 ? -8.431 -11.326 4.750 1.00 91.19 86 ASP A C 1
ATOM 699 O O . ASP A 1 86 ? -8.404 -12.552 4.632 1.00 91.19 86 ASP A O 1
ATOM 703 N N . LYS A 1 87 ? -8.104 -10.517 3.734 1.00 92.38 87 LYS A N 1
ATOM 704 C CA . LYS A 1 87 ? -7.647 -10.964 2.415 1.00 92.38 87 LYS A CA 1
ATOM 705 C C . LYS A 1 87 ? -6.589 -10.013 1.874 1.00 92.38 87 LYS A C 1
ATOM 707 O O . LYS A 1 87 ? -6.696 -8.800 2.038 1.00 92.38 87 LYS A O 1
ATOM 712 N N . ARG A 1 88 ? -5.612 -10.571 1.157 1.00 92.38 88 ARG A N 1
ATOM 713 C CA . ARG A 1 88 ? -4.596 -9.823 0.405 1.00 92.38 88 ARG A CA 1
ATOM 714 C C . ARG A 1 88 ? -4.632 -10.222 -1.059 1.00 92.38 88 ARG A C 1
ATOM 716 O O . ARG A 1 88 ? -4.796 -11.398 -1.381 1.00 92.38 88 ARG A O 1
ATOM 723 N N . PHE A 1 89 ? -4.445 -9.244 -1.933 1.00 92.38 89 PHE A N 1
ATOM 724 C CA . PHE A 1 89 ? -4.430 -9.442 -3.375 1.00 92.38 89 PHE A CA 1
ATOM 725 C C . PHE A 1 89 ? -3.221 -8.733 -3.974 1.00 92.38 89 PHE A C 1
ATOM 727 O O . PHE A 1 89 ? -2.943 -7.591 -3.622 1.00 92.38 89 PHE A O 1
ATOM 734 N N . ASN A 1 90 ? -2.544 -9.397 -4.911 1.00 90.94 90 ASN A N 1
ATOM 735 C CA . ASN A 1 90 ? -1.435 -8.826 -5.668 1.00 90.94 90 ASN A CA 1
ATOM 736 C C . ASN A 1 90 ? -1.858 -8.600 -7.120 1.00 90.94 90 ASN A C 1
ATOM 738 O O . ASN A 1 90 ? -2.404 -9.494 -7.772 1.00 90.94 90 ASN A O 1
ATOM 742 N N . LEU A 1 91 ? -1.578 -7.408 -7.647 1.00 91.88 91 LEU A N 1
ATOM 743 C CA . LEU A 1 91 ? -1.846 -7.073 -9.043 1.00 91.88 91 LEU A CA 1
ATOM 744 C C . LEU A 1 91 ? -0.622 -7.403 -9.905 1.00 91.88 91 LEU A C 1
ATOM 746 O O . LEU A 1 91 ? 0.302 -6.611 -10.047 1.00 91.88 91 LEU A O 1
ATOM 750 N N . MET A 1 92 ? -0.639 -8.586 -10.521 1.00 93.94 92 MET A N 1
ATOM 751 C CA . MET A 1 92 ? 0.505 -9.152 -11.259 1.00 93.94 92 MET A CA 1
ATOM 752 C C . MET A 1 92 ? 0.664 -8.645 -12.702 1.00 93.94 92 MET A C 1
ATOM 754 O O . MET A 1 92 ? 1.474 -9.172 -13.472 1.00 93.94 92 MET A O 1
ATOM 758 N N . LYS A 1 93 ? -0.138 -7.658 -13.113 1.00 94.38 93 LYS A N 1
ATOM 759 C CA . LYS A 1 93 ? -0.167 -7.164 -14.492 1.00 94.38 93 LYS A CA 1
ATOM 760 C C . LYS A 1 93 ? -0.087 -5.645 -14.548 1.00 94.38 93 LYS A C 1
ATOM 762 O O . LYS A 1 93 ? -0.960 -4.948 -14.041 1.00 94.38 93 LYS A O 1
ATOM 767 N N . ASN A 1 94 ? 0.942 -5.149 -15.223 1.00 93.06 94 ASN A N 1
ATOM 768 C CA . ASN A 1 94 ? 1.163 -3.745 -15.508 1.00 93.06 94 ASN A CA 1
ATOM 769 C C . ASN A 1 94 ? 0.428 -3.348 -16.803 1.00 93.06 94 ASN A C 1
ATOM 771 O O . ASN A 1 94 ? 0.671 -3.895 -17.881 1.00 93.06 94 ASN A O 1
ATOM 775 N N . TYR A 1 95 ? -0.484 -2.386 -16.678 1.00 92.19 95 TYR A N 1
ATOM 776 C CA . TYR A 1 95 ? -1.280 -1.839 -17.784 1.00 92.19 95 TYR A CA 1
ATOM 777 C C . TYR A 1 95 ? -0.773 -0.479 -18.286 1.00 92.19 95 TYR A C 1
ATOM 779 O O . TYR A 1 95 ? -1.362 0.074 -19.210 1.00 92.19 95 TYR A O 1
ATOM 787 N N . ARG A 1 96 ? 0.260 0.078 -17.645 1.00 90.81 96 ARG A N 1
ATOM 788 C CA . ARG A 1 96 ? 0.758 1.440 -17.875 1.00 90.81 96 ARG A CA 1
ATOM 789 C C . ARG A 1 96 ? 1.951 1.465 -18.830 1.00 90.81 96 ARG A C 1
ATOM 791 O O . ARG A 1 96 ? 2.107 2.426 -19.577 1.00 90.81 96 ARG A O 1
ATOM 798 N N . SER A 1 97 ? 2.806 0.450 -18.754 1.00 91.38 97 SER A N 1
ATOM 799 C CA . SER A 1 97 ? 4.123 0.429 -19.381 1.00 91.38 97 SER A CA 1
ATOM 800 C C . SER A 1 97 ? 4.244 -0.683 -20.416 1.00 91.38 97 SER A C 1
ATOM 802 O O . SER A 1 97 ? 3.735 -1.791 -20.234 1.00 91.38 97 SER A O 1
ATOM 804 N N . GLU A 1 98 ? 4.979 -0.375 -21.485 1.00 91.94 98 GLU A N 1
ATOM 805 C CA . GLU A 1 98 ? 5.331 -1.313 -22.548 1.00 91.94 98 GLU A CA 1
ATOM 806 C C . GLU A 1 98 ? 6.176 -2.484 -22.019 1.00 91.94 98 GLU A C 1
ATOM 808 O O . GLU A 1 98 ? 6.836 -2.393 -20.982 1.00 91.94 98 GLU A O 1
ATOM 813 N N . GLN A 1 99 ? 6.114 -3.611 -22.728 1.00 91.88 99 G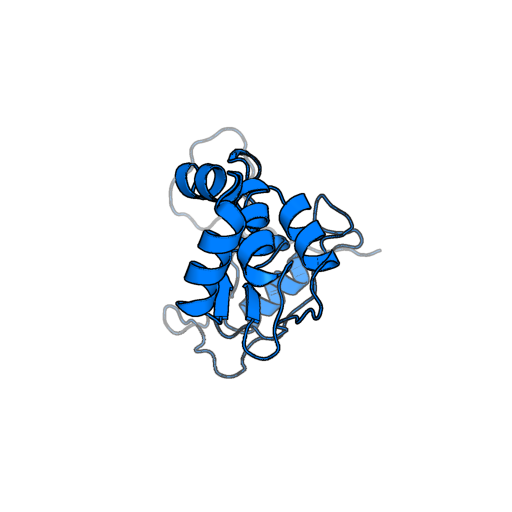LN A N 1
ATOM 814 C CA . GLN A 1 99 ? 6.696 -4.877 -22.303 1.00 91.88 99 GLN A CA 1
ATOM 815 C C . GLN A 1 99 ? 8.195 -4.791 -21.990 1.00 91.88 99 GLN A C 1
ATOM 817 O O . GLN A 1 99 ? 8.592 -5.238 -20.916 1.00 91.88 99 GLN A O 1
ATOM 822 N N . ARG A 1 100 ? 9.013 -4.168 -22.845 1.00 90.94 100 ARG A N 1
ATOM 823 C CA . ARG A 1 100 ? 10.465 -4.062 -22.621 1.00 90.94 100 ARG A CA 1
ATOM 824 C C . ARG A 1 100 ? 10.813 -3.192 -21.411 1.00 90.94 100 ARG A C 1
ATOM 826 O O . ARG A 1 100 ? 11.827 -3.438 -20.762 1.00 90.94 100 ARG A O 1
ATOM 833 N N . VAL A 1 101 ? 9.978 -2.203 -21.077 1.00 91.81 101 VAL A N 1
ATOM 834 C CA . VAL A 1 101 ? 10.114 -1.423 -19.831 1.00 91.81 101 VAL A CA 1
ATOM 835 C C . VAL A 1 101 ? 9.880 -2.334 -18.624 1.00 91.81 101 VAL A C 1
ATOM 837 O O . VAL A 1 101 ? 10.716 -2.433 -17.732 1.00 91.81 101 VAL A O 1
ATOM 840 N N . VAL A 1 102 ? 8.762 -3.061 -18.602 1.00 93.62 102 VAL A N 1
ATOM 841 C CA . VAL A 1 102 ? 8.439 -3.955 -17.476 1.00 93.62 102 VAL A CA 1
ATOM 842 C C . VAL A 1 102 ? 9.496 -5.049 -17.307 1.00 93.62 102 VAL A C 1
ATOM 844 O O . VAL A 1 102 ? 9.935 -5.310 -16.190 1.00 93.62 102 VAL A O 1
ATOM 847 N N . GLU A 1 103 ? 9.950 -5.649 -18.406 1.00 93.25 103 GLU A N 1
ATOM 848 C CA . GLU A 1 103 ? 11.005 -6.666 -18.396 1.00 93.25 103 GLU A CA 1
ATOM 849 C C . GLU A 1 103 ? 12.333 -6.118 -17.873 1.00 93.25 103 GLU A C 1
ATOM 851 O O . GLU A 1 103 ? 12.971 -6.770 -17.049 1.00 93.25 103 GLU A O 1
ATOM 856 N N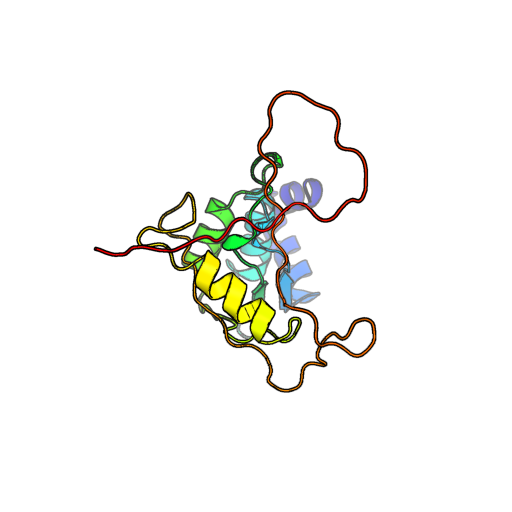 . GLY A 1 104 ? 12.731 -4.912 -18.291 1.00 92.50 104 GLY A N 1
ATOM 857 C CA . GLY A 1 104 ? 13.960 -4.295 -17.798 1.00 92.50 104 GLY A CA 1
ATOM 858 C C . GLY A 1 104 ? 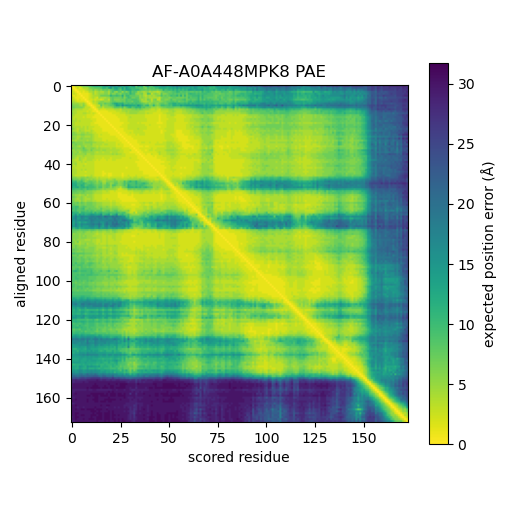13.908 -3.976 -16.303 1.00 92.50 104 GLY A C 1
ATOM 859 O O . GLY A 1 104 ? 14.891 -4.215 -15.609 1.00 92.50 104 GLY A O 1
ATOM 860 N N . VAL A 1 105 ? 12.767 -3.516 -15.771 1.00 92.69 105 VAL A N 1
ATOM 861 C CA . VAL A 1 105 ? 12.588 -3.352 -14.313 1.00 92.69 105 VAL A CA 1
ATOM 862 C C . VAL A 1 105 ? 12.631 -4.699 -13.599 1.00 92.69 105 VAL A C 1
ATOM 864 O O . VAL A 1 105 ? 13.324 -4.815 -12.594 1.00 92.69 105 VAL A O 1
ATOM 867 N N . ASN A 1 106 ? 11.943 -5.721 -14.113 1.00 93.94 106 ASN A N 1
ATOM 868 C CA . ASN A 1 106 ? 11.970 -7.050 -13.502 1.00 93.94 106 ASN A CA 1
ATOM 869 C C . ASN A 1 106 ? 13.400 -7.601 -13.409 1.00 93.94 106 ASN A C 1
ATOM 871 O O . ASN A 1 106 ? 13.765 -8.128 -12.367 1.00 93.94 106 ASN A O 1
ATOM 875 N N . GLN A 1 107 ? 14.207 -7.440 -14.462 1.00 91.81 107 GLN A N 1
ATOM 876 C CA . GLN A 1 107 ? 15.618 -7.842 -14.462 1.00 91.81 107 GLN A CA 1
ATOM 877 C C . GLN A 1 107 ? 16.467 -6.984 -13.522 1.00 91.81 107 GLN A C 1
ATOM 879 O O . GLN A 1 107 ? 17.322 -7.510 -12.819 1.00 91.81 107 GLN A O 1
ATOM 884 N N . LEU A 1 108 ? 16.234 -5.668 -13.488 1.00 90.44 108 LEU A N 1
ATOM 885 C CA . LEU A 1 108 ? 16.974 -4.762 -12.612 1.00 90.44 108 LEU A CA 1
ATOM 886 C C . LEU A 1 108 ? 16.801 -5.129 -11.136 1.00 90.44 108 LEU A C 1
ATOM 888 O O . LEU A 1 108 ? 17.742 -4.956 -10.373 1.00 90.44 108 LEU A O 1
ATOM 892 N N . PHE A 1 109 ? 15.622 -5.611 -10.744 1.00 89.44 109 PHE A N 1
ATOM 893 C CA . PHE A 1 109 ? 15.304 -5.991 -9.368 1.00 89.44 109 PHE A CA 1
ATOM 894 C C . PHE A 1 109 ? 15.466 -7.496 -9.074 1.00 89.44 109 PHE A C 1
ATOM 896 O O . PHE A 1 109 ? 15.149 -7.925 -7.964 1.00 89.44 109 PHE A O 1
ATOM 903 N N . ASP A 1 110 ? 16.003 -8.286 -10.010 1.00 88.50 110 ASP A N 1
ATOM 904 C CA . ASP A 1 110 ? 16.291 -9.720 -9.840 1.00 88.50 110 ASP A CA 1
ATOM 905 C C . ASP A 1 110 ? 17.614 -9.943 -9.083 1.00 88.50 110 ASP A C 1
ATOM 907 O O . ASP A 1 110 ? 18.609 -10.456 -9.601 1.00 88.50 110 ASP A O 1
ATOM 911 N N . PHE A 1 111 ? 17.663 -9.462 -7.840 1.00 83.19 111 PHE A N 1
ATOM 912 C CA . PHE A 1 111 ? 18.840 -9.588 -6.987 1.00 83.19 111 PHE A CA 1
ATOM 913 C C . PHE A 1 111 ? 18.835 -10.919 -6.212 1.00 83.19 111 PHE A C 1
ATOM 915 O O . PHE A 1 111 ? 17.790 -11.344 -5.723 1.00 83.19 111 PHE A O 1
ATOM 922 N N . PRO A 1 112 ? 20.010 -11.542 -5.968 1.00 78.25 112 PRO A N 1
ATOM 923 C CA . PRO A 1 112 ? 20.111 -12.752 -5.138 1.00 78.25 112 PRO A CA 1
ATOM 924 C C . PRO A 1 112 ? 19.673 -12.558 -3.677 1.00 78.25 112 PRO A C 1
ATOM 926 O O . PRO A 1 112 ? 19.388 -13.524 -2.974 1.00 78.25 112 PRO A O 1
ATOM 929 N N . LYS A 1 113 ? 19.689 -11.311 -3.196 1.00 77.31 113 LYS A N 1
ATOM 930 C CA . LYS A 1 113 ? 19.175 -10.881 -1.890 1.00 77.31 113 LYS A CA 1
ATOM 931 C C . LYS A 1 113 ? 18.077 -9.853 -2.128 1.00 77.31 113 LYS A C 1
ATOM 933 O O . LYS A 1 113 ? 18.118 -9.188 -3.159 1.00 77.31 113 LYS A O 1
ATOM 938 N N . SER A 1 114 ? 17.150 -9.692 -1.177 1.00 77.50 114 SER A N 1
ATOM 939 C CA . SER A 1 114 ? 16.071 -8.706 -1.317 1.00 77.50 114 SER A CA 1
ATOM 940 C C . SER A 1 114 ? 16.641 -7.331 -1.704 1.00 77.50 114 SER A C 1
ATOM 942 O O . SER A 1 114 ? 17.572 -6.860 -1.043 1.00 77.50 114 SER A O 1
ATOM 944 N N . PRO A 1 115 ? 16.120 -6.682 -2.764 1.00 79.38 115 PRO A N 1
ATOM 945 C CA . PRO A 1 115 ? 16.553 -5.340 -3.152 1.00 79.38 115 PRO A CA 1
ATOM 946 C C . PRO A 1 115 ? 16.098 -4.260 -2.166 1.00 79.38 115 PRO A C 1
ATOM 948 O O . PRO A 1 115 ? 16.478 -3.096 -2.304 1.00 79.38 115 PRO A O 1
ATOM 951 N N . PHE A 1 116 ? 15.261 -4.621 -1.192 1.00 82.31 116 PHE A N 1
ATOM 952 C CA . PHE A 1 116 ? 14.695 -3.707 -0.216 1.00 82.31 116 PHE A CA 1
ATOM 953 C C . PHE A 1 116 ? 15.386 -3.837 1.142 1.00 82.31 116 PHE A C 1
ATOM 955 O O . PHE A 1 116 ? 15.920 -4.879 1.503 1.00 82.31 116 PHE A O 1
ATOM 962 N N . ILE A 1 117 ? 15.349 -2.748 1.916 1.00 78.06 117 ILE A N 1
ATOM 963 C CA . ILE A 1 117 ? 15.973 -2.660 3.249 1.00 78.06 117 ILE A CA 1
ATOM 964 C C . ILE A 1 117 ? 15.307 -3.614 4.257 1.00 78.06 117 ILE A C 1
ATOM 966 O O . ILE A 1 117 ? 15.930 -3.996 5.244 1.00 78.06 117 ILE A O 1
ATOM 970 N N . TYR A 1 118 ? 14.046 -3.977 4.022 1.00 78.25 118 TYR A N 1
ATOM 971 C CA . TYR A 1 118 ? 13.256 -4.819 4.910 1.00 78.25 118 TYR A CA 1
ATOM 972 C C . TYR A 1 118 ? 12.950 -6.160 4.243 1.00 78.25 118 TYR A C 1
ATOM 974 O O . TYR A 1 118 ? 12.438 -6.194 3.125 1.00 78.25 118 TYR A O 1
ATOM 982 N N . ASP A 1 119 ? 13.216 -7.256 4.955 1.00 73.50 119 ASP A N 1
ATOM 983 C CA . ASP A 1 119 ? 13.072 -8.625 4.434 1.00 73.50 119 ASP A CA 1
ATOM 984 C C . ASP A 1 119 ? 11.624 -9.006 4.099 1.00 73.50 119 ASP A C 1
ATOM 986 O O . ASP A 1 119 ? 11.379 -9.885 3.283 1.00 73.50 119 ASP A O 1
ATOM 990 N N . ASN A 1 120 ? 10.651 -8.332 4.711 1.00 76.75 120 ASN A N 1
ATOM 991 C CA . ASN A 1 120 ? 9.224 -8.548 4.478 1.00 76.75 120 ASN A CA 1
ATOM 992 C C . ASN A 1 120 ? 8.653 -7.720 3.314 1.00 76.75 120 ASN A C 1
ATOM 994 O O . ASN A 1 120 ? 7.439 -7.717 3.103 1.00 76.75 120 ASN A O 1
ATOM 998 N N . ILE A 1 121 ? 9.506 -7.016 2.567 1.00 82.81 121 ILE A N 1
ATOM 999 C CA . ILE A 1 121 ? 9.142 -6.375 1.306 1.00 82.81 121 ILE A CA 1
ATOM 1000 C C . ILE A 1 121 ? 9.774 -7.191 0.187 1.00 82.81 121 ILE A C 1
ATOM 1002 O O . ILE A 1 121 ? 10.984 -7.153 -0.029 1.00 82.81 121 ILE A O 1
ATOM 1006 N N . GLU A 1 122 ? 8.936 -7.927 -0.531 1.00 83.31 122 GLU A N 1
ATOM 1007 C CA . GLU A 1 122 ? 9.365 -8.752 -1.653 1.00 83.31 122 GLU A CA 1
ATOM 1008 C C . GLU A 1 122 ? 9.166 -8.014 -2.980 1.00 83.31 122 GLU A C 1
ATOM 1010 O O . GLU A 1 122 ? 8.151 -7.347 -3.211 1.00 83.31 122 GLU A O 1
ATOM 1015 N N . PHE A 1 123 ? 10.129 -8.164 -3.891 1.00 88.25 123 PHE A N 1
ATOM 1016 C CA . PHE A 1 123 ? 9.915 -7.829 -5.293 1.00 88.25 123 PHE A CA 1
ATOM 1017 C C . PHE A 1 123 ? 9.289 -9.034 -5.995 1.00 88.25 123 PHE A C 1
ATOM 1019 O O . PHE A 1 123 ? 9.936 -10.066 -6.150 1.00 88.25 123 PHE A O 1
ATOM 1026 N N . THR A 1 124 ? 8.046 -8.906 -6.455 1.00 88.75 124 THR A N 1
ATOM 1027 C CA . THR A 1 124 ? 7.428 -9.922 -7.314 1.00 88.75 124 THR A CA 1
ATOM 1028 C C . THR A 1 124 ? 7.392 -9.413 -8.755 1.00 88.75 124 THR A C 1
ATOM 1030 O O . THR A 1 124 ? 6.741 -8.394 -9.010 1.00 88.75 124 THR A O 1
ATOM 1033 N N . PRO A 1 125 ? 8.048 -10.099 -9.709 1.00 91.75 125 PRO A N 1
ATOM 1034 C CA . PRO A 1 125 ? 7.992 -9.726 -11.116 1.00 91.75 125 PRO A CA 1
ATOM 1035 C C . PRO A 1 125 ? 6.556 -9.689 -11.647 1.00 91.75 125 PRO A C 1
ATOM 1037 O O . PRO A 1 125 ? 5.742 -10.566 -11.345 1.00 91.75 125 PRO A O 1
ATOM 1040 N N . VAL A 1 126 ? 6.247 -8.692 -12.477 1.00 94.00 126 VAL A N 1
ATOM 1041 C CA . VAL A 1 126 ? 4.914 -8.522 -13.082 1.00 94.00 126 VAL A CA 1
ATOM 1042 C C . VAL A 1 126 ? 4.959 -8.660 -14.599 1.00 94.00 126 VAL A C 1
ATOM 1044 O O . VAL A 1 126 ? 5.989 -8.454 -15.235 1.00 94.00 126 VAL A O 1
ATOM 1047 N N . SER A 1 127 ? 3.819 -8.993 -15.200 1.00 95.12 127 SER A N 1
ATOM 1048 C CA . SER A 1 127 ? 3.664 -9.071 -16.657 1.00 95.12 127 SER A CA 1
ATOM 1049 C C . SER A 1 127 ? 3.153 -7.753 -17.240 1.00 95.12 127 SER A C 1
ATOM 1051 O O . SER A 1 127 ? 2.353 -7.065 -16.612 1.00 95.12 127 SER A O 1
ATOM 1053 N N . ALA A 1 128 ? 3.561 -7.395 -18.457 1.00 93.50 128 ALA A N 1
ATOM 1054 C CA . ALA A 1 128 ? 2.981 -6.258 -19.170 1.00 93.50 128 ALA A CA 1
ATOM 1055 C C . ALA A 1 128 ? 1.710 -6.652 -19.938 1.00 93.50 128 ALA A C 1
ATOM 1057 O O . ALA A 1 128 ? 1.523 -7.796 -20.367 1.00 93.50 128 ALA A O 1
ATOM 1058 N N . ARG A 1 129 ? 0.830 -5.679 -20.182 1.00 92.06 129 ARG A N 1
ATOM 1059 C CA . ARG A 1 129 ? -0.216 -5.800 -21.206 1.00 92.06 129 ARG A CA 1
ATOM 1060 C C . ARG A 1 129 ? 0.435 -5.866 -22.604 1.00 92.06 129 ARG A C 1
ATOM 1062 O O . ARG A 1 129 ? 1.389 -5.144 -22.878 1.00 92.06 129 ARG A O 1
ATOM 1069 N N . LYS A 1 130 ? -0.082 -6.732 -23.484 1.00 83.81 130 LYS A N 1
ATOM 1070 C CA . LYS A 1 130 ? 0.548 -7.085 -24.776 1.00 83.81 130 LYS A CA 1
ATOM 1071 C C . LYS A 1 130 ? 0.389 -6.047 -25.900 1.00 83.81 130 LYS A C 1
ATOM 1073 O O . LYS A 1 130 ? 1.079 -6.142 -26.903 1.00 83.81 130 LYS A O 1
ATOM 1078 N N . ASP A 1 131 ? -0.519 -5.090 -25.773 1.00 85.31 131 ASP A N 1
ATOM 1079 C CA . ASP A 1 131 ? -0.960 -4.168 -26.836 1.00 85.31 131 ASP A CA 1
ATOM 1080 C C . ASP A 1 131 ? -0.478 -2.722 -26.613 1.00 85.31 131 ASP A C 1
ATOM 1082 O O . ASP A 1 131 ? -1.184 -1.754 -26.902 1.00 85.31 131 ASP A O 1
ATOM 1086 N N . HIS A 1 132 ? 0.742 -2.561 -26.102 1.00 81.88 132 HIS A N 1
ATOM 1087 C CA . HIS A 1 132 ? 1.359 -1.245 -25.977 1.00 81.88 132 HIS A CA 1
ATOM 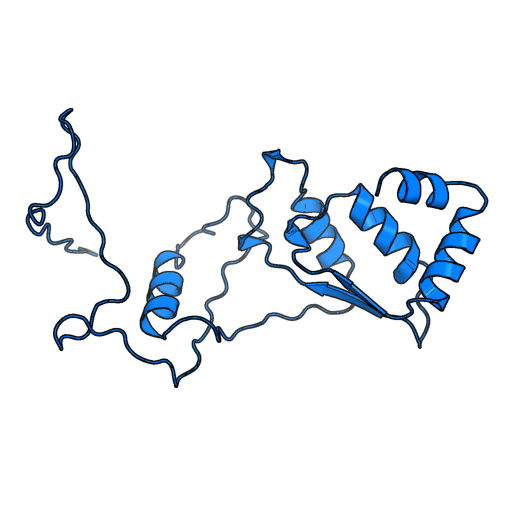1088 C C . HIS A 1 132 ? 1.902 -0.745 -27.318 1.00 81.88 132 HIS A C 1
ATOM 1090 O O . HIS A 1 132 ? 2.478 -1.496 -28.106 1.00 81.88 132 HIS A O 1
ATOM 1096 N N . ARG A 1 133 ? 1.763 0.565 -27.554 1.00 81.56 133 ARG A N 1
ATOM 1097 C CA . ARG A 1 133 ? 2.452 1.234 -28.660 1.00 81.56 133 ARG A CA 1
ATOM 1098 C C . ARG A 1 133 ? 3.949 1.241 -28.378 1.00 81.56 133 ARG A C 1
ATOM 1100 O O . ARG A 1 133 ? 4.371 1.570 -27.273 1.00 81.56 133 ARG A O 1
ATOM 1107 N N . GLN A 1 134 ? 4.734 0.902 -29.389 1.00 82.31 134 GLN A N 1
ATOM 1108 C CA . GLN A 1 134 ? 6.186 0.985 -29.321 1.00 82.31 134 GLN A CA 1
ATOM 1109 C C . GLN A 1 134 ? 6.629 2.424 -29.589 1.00 82.31 134 GLN A C 1
ATOM 1111 O O . GLN A 1 134 ? 6.021 3.129 -30.398 1.00 82.31 134 GLN A O 1
ATOM 1116 N N . PHE A 1 135 ? 7.666 2.869 -28.884 1.00 82.88 135 PHE A N 1
ATOM 1117 C CA . PHE A 1 135 ? 8.223 4.201 -29.075 1.00 82.88 135 PHE A CA 1
ATOM 1118 C C . PHE A 1 135 ? 9.208 4.186 -30.249 1.00 82.88 135 PHE A C 1
ATOM 1120 O O . PHE A 1 135 ? 10.109 3.349 -30.295 1.00 82.88 135 PHE A O 1
ATOM 1127 N N . TYR A 1 136 ? 9.011 5.105 -31.194 1.00 86.94 136 TYR A N 1
ATOM 1128 C CA . TYR A 1 136 ? 9.884 5.299 -32.346 1.00 86.94 136 TYR A CA 1
ATOM 1129 C C . TYR A 1 136 ? 10.376 6.741 -32.377 1.00 86.94 136 TYR A C 1
ATOM 1131 O O . TYR A 1 136 ? 9.590 7.669 -32.177 1.00 86.94 136 TYR A O 1
ATOM 1139 N N . LEU A 1 137 ? 11.652 6.929 -32.691 1.00 85.81 137 LEU A N 1
ATOM 1140 C CA . LEU A 1 137 ? 12.266 8.230 -32.918 1.00 85.81 137 LEU A CA 1
ATOM 1141 C C . LEU A 1 137 ? 12.972 8.187 -34.274 1.00 85.81 137 LEU A C 1
ATOM 1143 O O . LEU A 1 137 ? 13.733 7.271 -34.554 1.00 85.81 137 LEU A O 1
ATOM 1147 N N . ASN A 1 138 ? 12.681 9.153 -35.149 1.00 90.62 138 ASN A N 1
ATOM 1148 C CA . ASN A 1 138 ? 13.214 9.204 -36.521 1.00 90.62 138 ASN A CA 1
ATOM 1149 C C . ASN A 1 138 ? 12.977 7.922 -37.350 1.00 90.62 138 ASN A C 1
ATOM 1151 O O . ASN A 1 138 ? 13.762 7.596 -38.234 1.00 90.62 138 ASN A O 1
ATOM 1155 N N . GLY A 1 139 ? 11.884 7.202 -37.078 1.00 88.88 139 GLY A N 1
ATOM 1156 C CA . GLY A 1 139 ? 11.540 5.951 -37.766 1.00 88.88 139 GLY A CA 1
ATOM 1157 C C . GLY A 1 139 ? 12.234 4.704 -37.210 1.00 88.88 139 GLY A C 1
ATOM 1158 O O . GLY A 1 139 ? 11.898 3.598 -37.627 1.00 88.88 139 GLY A O 1
ATOM 1159 N N . GLU A 1 140 ? 13.133 4.850 -36.237 1.00 88.88 140 GLU A N 1
ATOM 1160 C CA . GLU A 1 140 ? 13.780 3.733 -35.553 1.00 88.88 140 GLU A CA 1
ATOM 1161 C C . GLU A 1 140 ? 13.089 3.436 -34.226 1.00 88.88 140 GLU A C 1
ATOM 1163 O O . GLU A 1 140 ? 12.635 4.343 -33.527 1.00 88.88 140 GLU A O 1
ATOM 1168 N N . GLN A 1 141 ? 12.977 2.151 -33.886 1.00 86.00 141 GLN A N 1
ATOM 1169 C CA . GLN A 1 141 ? 12.416 1.751 -32.604 1.00 86.00 141 GLN A CA 1
ATOM 1170 C C . GLN A 1 141 ? 13.418 2.063 -31.492 1.00 86.00 141 GLN A C 1
ATOM 1172 O O . GLN A 1 141 ? 14.543 1.565 -31.494 1.00 86.00 141 GLN A O 1
ATOM 1177 N N . GLU A 1 142 ? 12.981 2.833 -30.508 1.00 87.94 142 GLU A N 1
ATOM 1178 C CA . GLU A 1 142 ? 13.815 3.226 -29.382 1.00 87.94 142 GLU A CA 1
ATOM 1179 C C . GLU A 1 142 ? 13.886 2.118 -28.313 1.00 87.94 142 GLU A C 1
ATOM 1181 O O . GLU A 1 142 ? 12.893 1.420 -28.067 1.00 87.94 142 GLU A O 1
ATOM 1186 N N . PRO A 1 143 ? 15.045 1.926 -27.652 1.00 86.19 143 PRO A N 1
ATOM 1187 C CA . PRO A 1 143 ? 15.153 1.014 -26.520 1.00 86.19 143 PRO A CA 1
ATOM 1188 C C . PRO A 1 143 ? 14.380 1.544 -25.303 1.00 86.19 143 PRO A C 1
ATOM 1190 O O . PRO A 1 143 ? 14.248 2.751 -25.109 1.00 86.19 143 PRO A O 1
ATOM 1193 N N . ALA A 1 144 ? 13.931 0.634 -24.434 1.00 87.25 144 ALA A N 1
ATOM 1194 C CA . ALA A 1 144 ? 13.229 0.992 -23.197 1.00 87.25 144 ALA A CA 1
ATOM 1195 C C . ALA A 1 144 ? 14.115 1.760 -22.199 1.00 87.25 144 ALA A C 1
ATOM 1197 O O . ALA A 1 144 ? 13.620 2.608 -21.459 1.00 87.25 144 ALA A O 1
ATOM 1198 N N . TYR A 1 145 ? 15.423 1.488 -22.201 1.00 86.50 145 TYR A N 1
ATOM 1199 C CA . TYR A 1 145 ? 16.398 2.124 -21.319 1.00 86.50 145 TYR A CA 1
ATOM 1200 C C . TYR A 1 145 ? 17.626 2.576 -22.106 1.00 86.50 145 TYR A C 1
ATOM 1202 O O . TYR A 1 145 ? 18.183 1.817 -22.899 1.00 86.50 145 TYR A O 1
ATOM 1210 N N . ARG A 1 146 ? 18.080 3.805 -21.845 1.00 86.56 146 ARG A N 1
ATOM 1211 C CA . ARG A 1 146 ? 19.391 4.315 -22.263 1.00 86.56 146 ARG A CA 1
ATOM 1212 C C . ARG A 1 146 ? 20.148 4.726 -21.006 1.00 86.56 146 ARG A C 1
ATOM 1214 O O . ARG A 1 146 ? 19.767 5.690 -20.346 1.00 86.56 146 ARG A O 1
ATOM 1221 N N . PHE A 1 147 ? 21.199 3.991 -20.673 1.00 81.06 147 PHE A N 1
ATOM 1222 C CA . PHE A 1 147 ? 22.068 4.323 -19.550 1.00 81.06 147 PHE A CA 1
ATOM 1223 C C . PHE A 1 147 ? 23.265 5.120 -20.062 1.00 81.06 147 PHE A C 1
ATOM 1225 O O . PHE A 1 147 ? 23.943 4.697 -20.998 1.00 81.06 147 PHE A O 1
ATOM 1232 N N . TYR A 1 148 ? 23.518 6.269 -19.444 1.00 83.00 148 TYR A N 1
ATOM 1233 C CA . TYR A 1 148 ? 24.702 7.080 -19.700 1.00 83.00 148 TYR A CA 1
ATOM 1234 C C . TYR A 1 148 ? 25.556 7.042 -18.442 1.00 83.00 148 TYR A C 1
ATOM 1236 O O . TYR A 1 148 ? 25.115 7.471 -17.379 1.00 83.00 148 TYR A O 1
ATOM 1244 N N . LEU A 1 149 ? 26.759 6.495 -18.560 1.00 75.44 149 LEU A N 1
ATOM 1245 C CA . LEU A 1 149 ? 27.720 6.437 -17.470 1.00 75.44 149 LEU A CA 1
ATOM 1246 C C . LEU A 1 149 ? 28.819 7.449 -17.765 1.00 75.44 149 LEU A C 1
ATOM 1248 O O . LEU A 1 149 ? 29.408 7.440 -18.845 1.00 75.44 149 LEU A O 1
ATOM 1252 N N . THR A 1 150 ? 29.064 8.338 -16.813 1.00 75.38 150 THR A N 1
ATOM 1253 C CA . THR A 1 150 ? 30.130 9.334 -16.884 1.00 75.38 150 THR A CA 1
ATOM 1254 C C . THR A 1 150 ? 31.196 8.973 -15.866 1.00 75.38 150 THR A C 1
ATOM 1256 O O . THR A 1 150 ? 30.897 8.853 -14.680 1.00 75.38 150 THR A O 1
ATOM 1259 N N . GLU A 1 151 ? 32.441 8.819 -16.309 1.00 64.88 151 GLU A N 1
ATOM 1260 C CA . GLU A 1 151 ? 33.575 8.777 -15.389 1.00 64.88 151 GLU A CA 1
ATOM 1261 C C . GLU A 1 151 ? 33.815 10.200 -14.874 1.00 64.88 151 GLU A C 1
ATOM 1263 O O . GLU A 1 151 ? 34.339 11.052 -15.595 1.00 64.88 151 GLU A O 1
ATOM 1268 N N . GLU A 1 152 ? 33.406 10.503 -13.643 1.00 54.81 152 GLU A N 1
ATOM 1269 C CA . GLU A 1 152 ? 33.789 11.774 -13.035 1.00 54.81 152 GLU A CA 1
ATOM 1270 C C . GLU A 1 152 ? 35.293 11.772 -12.727 1.00 54.81 152 GLU A C 1
ATOM 1272 O O . GLU A 1 152 ? 35.757 11.244 -11.719 1.00 54.81 152 GLU A O 1
ATOM 1277 N N . LYS A 1 153 ? 36.064 12.457 -13.573 1.00 47.09 153 LYS A N 1
ATOM 1278 C CA . LYS A 1 153 ? 37.233 13.220 -13.126 1.00 47.09 153 LYS A CA 1
ATOM 1279 C C . LYS A 1 153 ? 36.889 14.709 -13.190 1.00 47.09 153 LYS A C 1
ATOM 1281 O O . LYS A 1 153 ? 37.230 15.375 -14.156 1.00 47.09 153 LYS A O 1
ATOM 1286 N N . GLY A 1 154 ? 36.176 15.210 -12.178 1.00 47.47 154 GLY A N 1
ATOM 1287 C CA . GLY A 1 154 ? 36.096 16.636 -11.814 1.00 47.47 154 GLY A CA 1
ATOM 1288 C C . GLY A 1 154 ? 36.007 17.676 -12.946 1.00 47.47 154 GLY A C 1
ATOM 1289 O O . GLY A 1 154 ? 36.781 18.631 -12.938 1.00 47.47 154 GLY A O 1
ATOM 1290 N N . GLY A 1 155 ? 35.077 17.539 -13.896 1.00 40.59 155 GLY A N 1
ATOM 1291 C CA . GLY A 1 155 ? 34.879 18.510 -14.980 1.00 40.59 155 GLY A CA 1
ATOM 1292 C C . GLY A 1 155 ? 33.402 18.689 -15.329 1.00 40.59 155 GLY A C 1
ATOM 1293 O O . GLY A 1 155 ? 32.667 17.710 -15.405 1.00 40.59 155 GLY A O 1
ATOM 1294 N N . LYS A 1 156 ? 32.964 19.944 -15.510 1.00 40.78 156 LYS A N 1
ATOM 1295 C CA . LYS A 1 156 ? 31.580 20.334 -15.843 1.00 40.78 156 LYS A CA 1
ATOM 1296 C C . LYS A 1 156 ? 31.014 19.531 -17.026 1.00 40.78 156 LYS A C 1
ATOM 1298 O O . LYS A 1 156 ? 31.669 19.385 -18.052 1.00 40.78 156 LYS A O 1
ATOM 1303 N N . LEU A 1 157 ? 29.764 19.090 -16.881 1.00 46.00 157 LEU A N 1
ATOM 1304 C CA . LEU A 1 157 ? 28.963 18.443 -17.922 1.00 46.00 157 LEU A CA 1
ATOM 1305 C C . LEU A 1 157 ? 28.527 19.460 -18.993 1.00 46.00 157 LEU A C 1
ATOM 1307 O O . LEU A 1 157 ? 27.617 20.253 -18.749 1.00 46.00 157 LEU A O 1
ATOM 1311 N N . ASP A 1 158 ? 29.124 19.396 -20.183 1.00 39.06 158 ASP A N 1
ATOM 1312 C CA . ASP A 1 158 ? 28.599 20.045 -21.391 1.00 39.06 158 ASP A CA 1
ATOM 1313 C C . ASP A 1 158 ? 27.616 19.104 -22.121 1.00 39.06 158 ASP A C 1
ATOM 1315 O O . ASP A 1 158 ? 27.911 17.937 -22.386 1.00 39.06 158 ASP A O 1
ATOM 1319 N N . LYS A 1 159 ? 26.422 19.605 -22.466 1.00 36.78 159 LYS A N 1
ATOM 1320 C CA . LYS A 1 159 ? 25.477 18.948 -23.398 1.00 36.78 159 LYS A CA 1
ATOM 1321 C C . LYS A 1 159 ? 25.936 19.168 -24.854 1.00 36.78 159 LYS A C 1
ATOM 1323 O O . LYS A 1 159 ? 26.426 20.255 -25.139 1.00 36.78 159 LYS A O 1
ATOM 1328 N N . PRO A 1 160 ? 25.564 18.328 -25.841 1.00 44.03 160 PRO A N 1
ATOM 1329 C CA . PRO A 1 160 ? 25.392 16.882 -25.873 1.00 44.03 160 PRO A CA 1
ATOM 1330 C C . PRO A 1 160 ? 26.293 16.297 -26.986 1.00 44.03 160 PRO A C 1
ATOM 1332 O O . PRO A 1 160 ? 25.920 16.280 -28.158 1.00 44.03 160 PRO A O 1
ATOM 1335 N N . SER A 1 161 ? 27.475 15.794 -26.649 1.00 39.06 161 SER A N 1
ATOM 1336 C CA . SER A 1 161 ? 28.190 14.856 -27.519 1.00 39.06 161 SER A CA 1
ATOM 1337 C C . SER A 1 161 ? 27.985 13.463 -26.935 1.00 39.06 161 SER A C 1
ATOM 1339 O O . SER A 1 161 ? 28.301 13.218 -25.774 1.00 39.06 161 SER A O 1
ATOM 1341 N N . LEU A 1 162 ? 27.349 12.578 -27.711 1.00 43.69 162 LEU A N 1
ATOM 1342 C CA . LEU A 1 162 ? 27.085 11.182 -27.342 1.00 43.69 162 LEU A CA 1
ATOM 1343 C C . LEU A 1 162 ? 28.339 10.573 -26.685 1.00 43.69 162 LEU A C 1
ATOM 1345 O O . LEU A 1 162 ? 29.367 10.468 -27.364 1.00 43.69 162 LEU A O 1
ATOM 1349 N N . PRO A 1 163 ? 28.306 10.206 -25.389 1.00 38.25 163 PRO A N 1
ATOM 1350 C CA . PRO A 1 163 ? 29.479 9.641 -24.749 1.00 38.25 163 PRO A CA 1
ATOM 1351 C C . PRO A 1 163 ? 29.799 8.289 -25.388 1.00 38.25 163 PRO A C 1
ATOM 1353 O O . PRO A 1 163 ? 28.912 7.508 -25.741 1.00 38.25 163 PRO A O 1
ATOM 1356 N N . ARG A 1 164 ? 31.099 8.058 -25.593 1.00 38.69 164 ARG A N 1
ATOM 1357 C CA . ARG A 1 164 ? 31.646 6.858 -26.227 1.00 38.69 164 ARG A CA 1
ATOM 1358 C C . ARG A 1 164 ? 31.159 5.600 -25.507 1.00 38.69 164 ARG A C 1
ATOM 1360 O O . ARG A 1 164 ? 31.199 5.512 -24.285 1.00 38.69 164 ARG A O 1
ATOM 1367 N N . LEU A 1 165 ? 30.733 4.640 -26.322 1.00 40.00 165 LEU A N 1
ATOM 1368 C CA . LEU A 1 165 ? 30.238 3.320 -25.955 1.00 40.00 165 LEU A CA 1
ATOM 1369 C C . LEU A 1 165 ? 31.215 2.612 -24.996 1.00 40.00 165 LEU A C 1
ATOM 1371 O O . LEU A 1 165 ? 32.338 2.299 -25.389 1.00 40.00 165 LEU A O 1
ATOM 1375 N N . VAL A 1 166 ? 30.787 2.314 -23.769 1.00 35.50 166 VAL A N 1
ATOM 1376 C CA . VAL A 1 166 ? 31.491 1.366 -22.894 1.00 35.50 166 VAL A CA 1
ATOM 1377 C C . VAL A 1 166 ? 30.701 0.0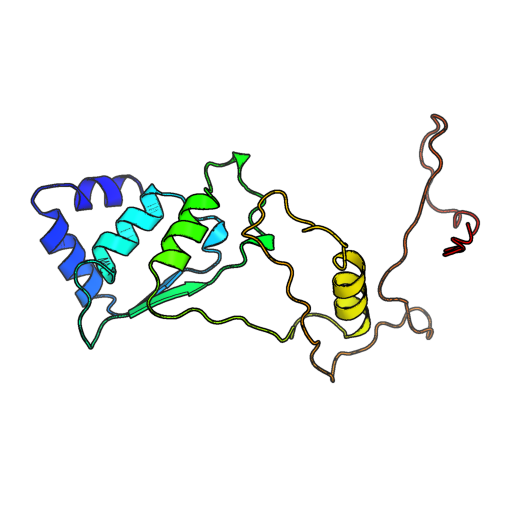64 -22.899 1.00 35.50 166 VAL A C 1
ATOM 1379 O O . VAL A 1 166 ? 29.536 0.012 -22.508 1.00 35.50 166 VAL A O 1
ATOM 1382 N N . ARG A 1 167 ? 31.329 -0.987 -23.430 1.00 38.72 167 ARG A N 1
ATOM 1383 C CA . ARG A 1 167 ? 30.763 -2.331 -23.560 1.00 38.72 167 ARG A CA 1
ATOM 1384 C C . ARG A 1 167 ? 30.838 -3.016 -22.193 1.00 38.72 167 ARG A C 1
ATOM 1386 O O . ARG A 1 167 ? 31.925 -3.388 -21.766 1.00 38.72 167 ARG A O 1
ATOM 1393 N N . PHE A 1 168 ? 29.705 -3.196 -21.519 1.00 36.28 168 PHE A N 1
ATOM 1394 C CA . PHE A 1 168 ? 29.642 -4.061 -20.340 1.00 36.28 168 PHE A CA 1
ATOM 1395 C C . PHE A 1 168 ? 29.554 -5.511 -20.804 1.00 36.28 168 PHE A C 1
ATOM 1397 O O . PHE A 1 168 ? 28.521 -5.972 -21.285 1.00 36.28 168 PHE A O 1
ATOM 1404 N N . GLN A 1 169 ? 30.680 -6.211 -20.716 1.00 31.12 169 GLN A N 1
ATOM 1405 C CA . GLN A 1 169 ? 30.731 -7.655 -20.857 1.00 31.12 169 GLN A CA 1
ATOM 1406 C C . GLN A 1 169 ? 30.539 -8.250 -19.460 1.00 31.12 169 GLN A C 1
ATOM 1408 O O . GLN A 1 169 ? 31.404 -8.112 -18.599 1.00 31.12 169 GLN A O 1
ATOM 1413 N N . PHE A 1 170 ? 29.384 -8.869 -19.219 1.00 31.22 170 PHE A N 1
ATOM 1414 C CA . PHE A 1 170 ? 29.188 -9.705 -18.040 1.00 31.22 170 PHE A CA 1
ATOM 1415 C C . PHE A 1 170 ? 29.952 -11.013 -18.267 1.00 31.22 170 PHE A C 1
ATOM 1417 O O . PHE A 1 170 ? 29.492 -11.873 -19.016 1.00 31.22 170 PHE A O 1
ATOM 1424 N N . ASN A 1 171 ? 31.133 -11.149 -17.661 1.00 24.61 171 ASN A N 1
ATOM 1425 C CA . ASN A 1 171 ? 31.780 -12.451 -17.517 1.00 24.61 171 ASN A CA 1
ATOM 1426 C C . ASN A 1 171 ? 31.260 -13.101 -16.236 1.00 24.61 171 ASN A C 1
ATOM 1428 O O . ASN A 1 171 ? 31.503 -12.612 -15.133 1.00 24.61 171 ASN A O 1
ATOM 1432 N N . ILE A 1 172 ? 30.545 -14.205 -16.407 1.00 35.66 172 ILE A N 1
ATOM 1433 C CA . ILE A 1 172 ? 30.323 -15.200 -15.364 1.00 35.66 172 ILE A CA 1
ATOM 1434 C C . ILE A 1 172 ? 31.278 -16.346 -15.712 1.00 35.66 172 ILE A C 1
ATOM 1436 O O . ILE A 1 172 ? 31.056 -17.024 -16.715 1.00 35.66 172 ILE A O 1
ATOM 1440 N N . GLY A 1 173 ? 32.346 -16.507 -14.920 1.00 30.09 173 GLY A N 1
ATOM 1441 C CA . GLY A 1 173 ? 33.415 -17.499 -15.122 1.00 30.09 173 GLY A CA 1
ATOM 1442 C C . GLY A 1 173 ? 34.751 -16.890 -15.516 1.00 30.09 173 GLY A C 1
ATOM 1443 O O . GLY A 1 173 ? 34.851 -16.399 -16.660 1.00 30.09 173 GLY A O 1
#

Foldseek 3Di:
DVVLLVCLPDPCNLVVLVVVCVVPQEDEAAQLQQDAPSRLVSCCSNDPVDPDPSHYYHYHHAVVPNPVVVVRRDSVSVVVVVVVDPDDDDDQEDADDDQQLLVVVLVVCPDPAHPDPDNPRHDDRHGYDHDDDFDDDPNHGDHSDDDDDDDDPPDDDDDDDPPDDDDDDDDDD

Nearest PDB structures (foldseek):
  8b1r-assembly1_B  TM=8.678E-01  e=1.739E-11  Escherichia coli
  6t2v-assembly1_B  TM=8.617E-01  e=1.824E-10  Escherichia coli
  1w36-assembly2_E  TM=8.723E-01  e=3.231E-10  Escherichia coli
  5mbv-assembly1_B  TM=8.754E-01  e=5.724E-10  Escherichia coli
  7mr2-assembly1_B  TM=8.308E-01  e=6.925E-10  Escherichia coli K-12

InterPro domains:
  IPR000212 UvrD-like helicase [PTHR11070] (5-114)
  IPR014016 UvrD-like helicase, ATP-binding domain [PF00580] (4-84)
  IPR014016 UvrD-like helicase, ATP-binding domain [PS51198] (1-98)
  IPR027417 P-loop containing nucleoside triphosphate hydrolase [G3DSA:3.40.50.300] (3-84)
  IPR027417 P-loop containing nucleoside triphosphate hydrolase [G3DSA:3.40.50.300] (93-165)
  IPR027417 P-loop containing nucleoside triphosphate hydrolase [SSF52540] (3-132)

Solvent-accessible surface area (backbone atoms only — not comparable to full-atom values): 11162 Å² total; per-residue (Å²): 110,68,71,58,47,55,53,49,71,41,98,61,8,64,60,51,28,48,52,50,34,68,76,45,36,63,48,75,41,72,61,35,23,65,36,28,62,68,61,49,50,48,53,38,59,37,48,58,78,66,64,48,99,79,46,47,75,45,78,38,63,49,75,92,69,53,75,52,59,93,75,60,23,28,61,66,41,36,52,51,50,58,76,68,43,96,72,86,86,82,84,58,61,40,83,87,50,38,48,64,45,42,51,50,51,40,58,74,58,68,52,100,54,74,86,46,99,46,90,89,49,78,88,74,76,54,43,46,45,90,85,55,80,79,60,63,57,97,86,40,78,57,72,76,73,84,88,84,86,76,86,83,76,91,68,86,88,74,88,86,72,85,76,80,89,78,84,85,76,85,77,87,127

Mean predicted aligned error: 10.61 Å

Organism: NCBI:txid758

Radius of gyration: 23.25 Å; Cα contacts (8 Å, |Δi|>4): 160; chains: 1; bounding box: 61×38×63 Å